Protein AF-A0A2G2G5R9-F1 (afdb_monomer_lite)

Structure (mmCIF, N/CA/C/O backbone):
data_AF-A0A2G2G5R9-F1
#
_entry.id   AF-A0A2G2G5R9-F1
#
loop_
_atom_site.group_PDB
_atom_site.id
_atom_site.type_symbol
_atom_site.label_atom_id
_atom_site.label_alt_id
_atom_site.label_comp_id
_atom_site.label_asym_id
_atom_site.label_entity_id
_atom_site.label_seq_id
_atom_site.pdbx_PDB_ins_code
_atom_site.Cartn_x
_atom_site.Cartn_y
_atom_site.Cartn_z
_atom_site.occupancy
_atom_site.B_iso_or_equiv
_atom_site.auth_seq_id
_atom_site.auth_comp_id
_atom_site.auth_asym_id
_atom_site.auth_atom_id
_atom_site.pdbx_PDB_model_num
ATOM 1 N N . MET A 1 1 ? -32.666 18.327 -32.200 1.00 36.94 1 MET A N 1
ATOM 2 C CA . MET A 1 1 ? -31.608 18.523 -31.186 1.00 36.94 1 MET A CA 1
ATOM 3 C C . MET A 1 1 ? -31.639 17.317 -30.263 1.00 36.94 1 MET A C 1
ATOM 5 O O . MET A 1 1 ? -32.508 17.253 -29.408 1.00 36.94 1 MET A O 1
ATOM 9 N N . ILE A 1 2 ? -30.791 16.315 -30.508 1.00 45.47 2 ILE A N 1
ATOM 10 C CA . ILE A 1 2 ? -30.668 15.149 -29.623 1.00 45.47 2 ILE A CA 1
ATOM 11 C C . ILE A 1 2 ? -29.456 15.430 -28.742 1.00 45.47 2 ILE A C 1
ATOM 13 O O . ILE A 1 2 ? -28.331 15.536 -29.225 1.00 45.47 2 ILE A O 1
ATOM 17 N N . LEU A 1 3 ? -29.744 15.682 -27.471 1.00 45.94 3 LEU A N 1
ATOM 18 C CA . LEU A 1 3 ? -28.794 15.999 -26.420 1.00 45.94 3 LEU A CA 1
ATOM 19 C C . LEU A 1 3 ? -28.045 14.703 -26.069 1.00 45.94 3 LEU A C 1
ATOM 21 O O . LEU A 1 3 ? -28.497 13.921 -25.237 1.00 45.94 3 LEU A O 1
ATOM 25 N N . SER A 1 4 ? -26.943 14.433 -26.768 1.00 49.72 4 SER A N 1
ATOM 26 C CA . SER A 1 4 ? -26.051 13.312 -26.469 1.00 49.72 4 SER A CA 1
ATOM 27 C C . SER A 1 4 ? -25.349 13.573 -25.139 1.00 49.72 4 SER A C 1
ATOM 29 O O . SER A 1 4 ? -24.287 14.191 -25.086 1.00 49.72 4 SER A O 1
ATOM 31 N N . LEU A 1 5 ? -25.973 13.116 -24.054 1.00 48.59 5 LEU A N 1
ATOM 32 C CA . LEU A 1 5 ? -25.378 13.027 -22.730 1.00 48.59 5 LEU A CA 1
ATOM 33 C C . LEU A 1 5 ? -24.314 11.917 -22.774 1.00 48.59 5 LEU A C 1
ATOM 35 O O . LEU A 1 5 ? -24.560 10.771 -22.405 1.00 48.59 5 LEU A O 1
ATOM 39 N N . ALA A 1 6 ? -23.136 12.246 -23.304 1.00 44.47 6 ALA A N 1
ATOM 40 C CA . ALA A 1 6 ? -21.937 11.444 -23.128 1.00 44.47 6 ALA A CA 1
ATOM 41 C C . ALA A 1 6 ? -21.578 11.510 -21.640 1.00 44.47 6 ALA A C 1
ATOM 43 O O . ALA A 1 6 ? -20.875 12.411 -21.187 1.00 44.47 6 ALA A O 1
ATOM 44 N N . ILE A 1 7 ? -22.142 10.585 -20.864 1.00 51.81 7 ILE A N 1
ATOM 45 C CA . ILE A 1 7 ? -21.712 10.304 -19.502 1.00 51.81 7 ILE A CA 1
ATOM 46 C C . ILE A 1 7 ? -20.254 9.863 -19.633 1.00 51.81 7 ILE A C 1
ATOM 48 O O . ILE A 1 7 ? -19.971 8.721 -19.994 1.00 51.81 7 ILE A O 1
ATOM 52 N N . LEU A 1 8 ? -19.326 10.797 -19.406 1.00 39.72 8 LEU A N 1
ATOM 53 C CA . LEU A 1 8 ? -17.940 10.476 -19.107 1.00 39.72 8 LEU A CA 1
ATOM 54 C C . LEU A 1 8 ? -17.967 9.619 -17.841 1.00 39.72 8 LEU A C 1
ATOM 56 O O . LEU A 1 8 ? -17.989 10.128 -16.721 1.00 39.72 8 LEU A O 1
ATOM 60 N N . LEU A 1 9 ? -17.997 8.303 -18.031 1.00 41.91 9 LEU A N 1
ATOM 61 C CA . LEU A 1 9 ? -17.545 7.338 -17.045 1.00 41.91 9 LEU A CA 1
ATOM 62 C C . LEU A 1 9 ? -16.056 7.615 -16.843 1.00 41.91 9 LEU A C 1
ATOM 64 O O . LEU A 1 9 ? -15.202 7.027 -17.503 1.00 41.91 9 LEU A O 1
ATOM 68 N N . VAL A 1 10 ? -15.747 8.570 -15.967 1.00 43.06 10 VAL A N 1
ATOM 69 C CA . VAL A 1 10 ? -14.425 8.680 -15.360 1.00 43.06 10 VAL A CA 1
ATOM 70 C C . VAL A 1 10 ? -14.256 7.369 -14.607 1.00 43.06 10 VAL A C 1
ATOM 72 O O . VAL A 1 10 ? -14.825 7.191 -13.532 1.00 43.06 10 VAL A O 1
ATOM 75 N N . ALA A 1 11 ? -13.602 6.401 -15.248 1.00 49.00 11 ALA A N 1
ATOM 76 C CA . ALA A 1 11 ? -13.310 5.111 -14.659 1.00 49.00 11 ALA A CA 1
ATOM 77 C C . ALA A 1 11 ? -12.482 5.383 -13.405 1.00 49.00 11 ALA A C 1
ATOM 79 O O . ALA A 1 11 ? -11.301 5.711 -13.489 1.00 49.00 11 ALA A O 1
ATOM 80 N N . VAL A 1 12 ? -13.133 5.334 -12.244 1.00 59.34 12 VAL A N 1
ATOM 81 C CA . VAL A 1 12 ? -12.442 5.401 -10.962 1.00 59.34 12 VAL A CA 1
ATOM 82 C C . VAL A 1 12 ? -11.498 4.209 -10.956 1.00 59.34 12 VAL A C 1
ATOM 84 O O . VAL A 1 12 ? -11.949 3.062 -10.999 1.00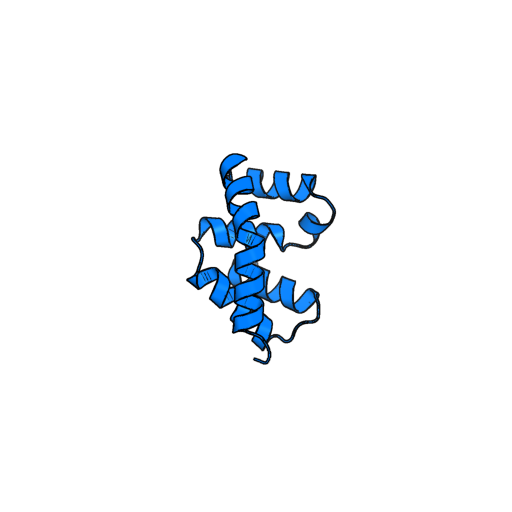 59.34 12 VAL A O 1
ATOM 87 N N . SER A 1 13 ? -10.193 4.475 -10.990 1.00 73.75 13 SER A N 1
ATOM 88 C CA . SER A 1 13 ? -9.181 3.428 -10.983 1.00 73.75 13 SER A CA 1
ATOM 89 C C . SER A 1 13 ? -9.372 2.580 -9.728 1.00 73.75 13 SER A C 1
ATOM 91 O O . SER A 1 13 ? -9.468 3.093 -8.606 1.00 73.75 13 SER A O 1
ATOM 93 N N . SER A 1 14 ? -9.488 1.265 -9.926 1.00 90.75 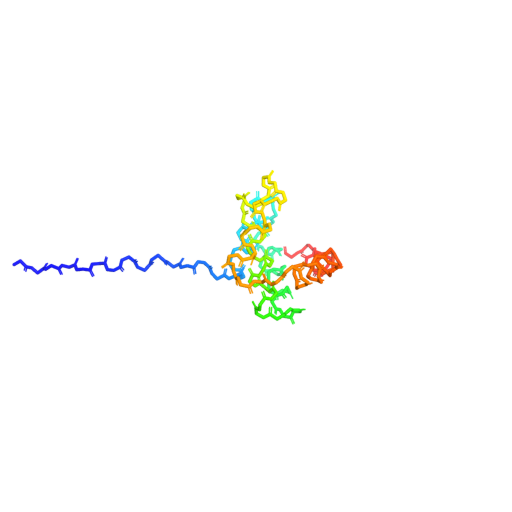14 SER A N 1
ATOM 94 C CA . SER A 1 14 ? -9.648 0.314 -8.828 1.00 90.75 14 SER A CA 1
ATOM 95 C C . SER A 1 14 ? -8.470 0.433 -7.850 1.00 90.75 14 SER A C 1
ATOM 97 O O . SER A 1 14 ? -7.406 0.925 -8.231 1.00 90.75 14 SER A O 1
ATOM 99 N N . PRO A 1 15 ? -8.606 -0.012 -6.590 1.00 92.88 15 PRO A N 1
ATOM 100 C CA . PRO A 1 15 ? -7.483 -0.030 -5.652 1.00 92.88 15 PRO A CA 1
ATOM 101 C C . PRO A 1 15 ? -6.229 -0.723 -6.212 1.00 92.88 15 PRO A C 1
ATOM 103 O O . PRO A 1 15 ? -5.138 -0.177 -6.095 1.00 92.88 15 PRO A O 1
ATOM 106 N N . VAL A 1 16 ? -6.398 -1.854 -6.908 1.00 94.81 16 VAL A N 1
ATOM 107 C CA . VAL A 1 16 ? -5.308 -2.547 -7.619 1.00 94.81 16 VAL A CA 1
ATOM 108 C C . VAL A 1 16 ? -4.694 -1.647 -8.687 1.00 94.81 16 VAL A C 1
ATOM 110 O O . VAL A 1 16 ? -3.483 -1.475 -8.708 1.00 94.81 16 VAL A O 1
ATOM 113 N N . GLY A 1 17 ? -5.521 -1.012 -9.527 1.00 93.88 17 GLY A N 1
ATOM 114 C CA . GLY A 1 17 ? -5.041 -0.097 -10.563 1.00 93.88 17 GLY A CA 1
ATOM 115 C C . GLY A 1 17 ? -4.240 1.069 -9.985 1.00 93.88 17 GLY A C 1
ATOM 116 O O . GLY A 1 17 ? -3.152 1.353 -10.467 1.00 93.88 17 GLY A O 1
ATOM 117 N N . ARG A 1 18 ? -4.716 1.679 -8.891 1.00 92.38 18 ARG A N 1
ATOM 118 C CA . ARG A 1 18 ? -3.996 2.761 -8.200 1.00 92.38 18 ARG A CA 1
ATOM 119 C C . ARG A 1 18 ? -2.647 2.307 -7.641 1.00 92.38 18 ARG A C 1
ATOM 121 O O . ARG A 1 18 ? -1.686 3.061 -7.734 1.00 92.38 18 ARG A O 1
ATOM 128 N N . LEU A 1 19 ? -2.561 1.094 -7.090 1.00 93.56 19 LEU A N 1
ATOM 129 C CA . LEU A 1 19 ? -1.290 0.527 -6.626 1.00 93.56 19 LEU A CA 1
ATOM 130 C C . LEU A 1 19 ? -0.335 0.237 -7.788 1.00 93.56 19 LEU A C 1
ATOM 132 O O . LEU A 1 19 ? 0.849 0.552 -7.693 1.00 93.56 19 LEU A O 1
ATOM 136 N N . THR A 1 20 ? -0.839 -0.320 -8.893 1.00 95.00 20 THR A N 1
ATOM 137 C CA . THR A 1 20 ? -0.037 -0.544 -10.103 1.00 95.00 20 THR A CA 1
ATOM 138 C C . THR A 1 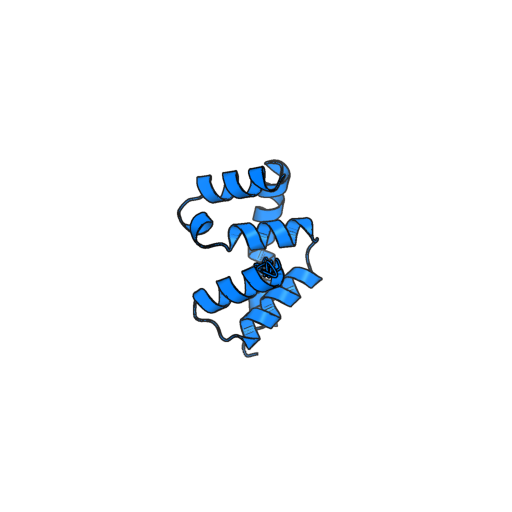20 ? 0.501 0.774 -10.657 1.00 95.00 20 THR A C 1
ATOM 140 O O . THR A 1 20 ? 1.691 0.864 -10.949 1.00 95.00 20 THR A O 1
ATOM 143 N N . ASP A 1 21 ? -0.347 1.797 -10.761 1.00 92.94 21 ASP A N 1
ATOM 144 C CA . ASP A 1 21 ? 0.031 3.115 -11.276 1.00 92.94 21 ASP A CA 1
ATOM 145 C C . ASP A 1 21 ? 1.064 3.802 -10.369 1.00 92.94 21 ASP A C 1
ATOM 147 O O . ASP A 1 21 ? 2.032 4.372 -10.870 1.00 92.94 21 ASP A O 1
ATOM 151 N N . ALA A 1 22 ? 0.898 3.710 -9.044 1.00 90.75 22 ALA A N 1
ATOM 152 C CA . ALA A 1 22 ? 1.854 4.250 -8.077 1.00 90.75 22 ALA A CA 1
ATOM 153 C C . ALA A 1 22 ? 3.227 3.570 -8.187 1.00 90.75 22 ALA A C 1
ATOM 155 O O . ALA A 1 22 ? 4.236 4.253 -8.322 1.00 90.75 22 ALA A O 1
ATOM 156 N N . CYS A 1 23 ? 3.262 2.236 -8.237 1.00 92.00 23 CYS A N 1
ATOM 157 C CA . CYS A 1 23 ? 4.499 1.478 -8.437 1.00 92.00 23 CYS A CA 1
ATOM 158 C C . CYS A 1 23 ? 5.195 1.850 -9.759 1.00 92.00 23 CYS A C 1
ATOM 160 O O . CYS A 1 23 ? 6.404 2.072 -9.797 1.00 92.00 23 CYS A O 1
ATOM 162 N N . MET A 1 24 ? 4.438 2.000 -10.852 1.00 93.00 24 MET A N 1
ATOM 163 C CA . MET A 1 24 ? 5.011 2.425 -12.134 1.00 93.00 24 MET A CA 1
ATOM 164 C C . MET A 1 24 ? 5.557 3.858 -12.082 1.00 93.00 24 MET A C 1
ATOM 166 O O . MET A 1 24 ? 6.557 4.154 -12.735 1.00 93.00 24 MET A O 1
ATOM 170 N N . ALA A 1 25 ? 4.924 4.748 -11.314 1.00 91.00 25 ALA A N 1
ATOM 171 C CA . ALA A 1 25 ? 5.403 6.114 -11.115 1.00 91.00 25 ALA A CA 1
ATOM 172 C C . ALA A 1 25 ? 6.736 6.171 -10.347 1.00 91.00 25 ALA A C 1
ATOM 174 O O . ALA A 1 25 ? 7.494 7.123 -10.525 1.00 91.00 25 ALA A O 1
ATOM 175 N N . GLU A 1 26 ? 7.051 5.143 -9.554 1.00 88.50 26 GLU A N 1
ATOM 176 C CA . GLU A 1 26 ? 8.350 4.972 -8.887 1.00 88.50 26 GLU A CA 1
ATOM 177 C C . GLU A 1 26 ? 9.446 4.427 -9.825 1.00 88.50 26 GLU A C 1
ATOM 179 O O . GLU A 1 26 ? 10.619 4.402 -9.457 1.00 88.50 26 GLU A O 1
ATOM 184 N N . GLY A 1 27 ? 9.097 4.067 -11.068 1.00 91.12 27 GLY A N 1
ATOM 185 C CA . GLY A 1 27 ? 10.040 3.646 -12.111 1.00 91.12 27 GLY A CA 1
ATOM 186 C C . GLY A 1 27 ? 10.123 2.134 -12.333 1.00 91.12 27 GLY A C 1
ATOM 187 O O . GLY A 1 27 ? 10.944 1.682 -13.131 1.00 91.12 27 GLY A O 1
ATOM 188 N N . GLU A 1 28 ? 9.272 1.355 -11.668 1.00 92.56 28 GLU A N 1
ATOM 189 C CA . GLU A 1 28 ? 9.236 -0.101 -11.797 1.00 92.56 28 GLU A CA 1
ATOM 190 C C . GLU A 1 28 ? 8.562 -0.575 -13.095 1.00 92.56 28 GLU A C 1
ATOM 192 O O . GLU A 1 28 ? 7.695 0.081 -13.685 1.00 92.56 28 GLU A O 1
ATOM 197 N N . ALA A 1 29 ? 8.947 -1.771 -13.550 1.00 94.25 29 ALA A N 1
ATOM 198 C CA . ALA A 1 29 ? 8.346 -2.383 -14.729 1.00 94.25 29 ALA A CA 1
ATOM 199 C C . ALA A 1 29 ? 6.869 -2.734 -14.477 1.00 94.25 29 ALA A C 1
ATOM 201 O O . ALA A 1 29 ? 6.502 -3.260 -13.427 1.00 94.25 29 ALA A O 1
ATOM 202 N N . ARG A 1 30 ? 6.009 -2.534 -15.487 1.00 94.88 30 ARG A N 1
ATOM 203 C CA . ARG A 1 30 ? 4.565 -2.820 -15.378 1.00 94.88 30 ARG A CA 1
ATOM 204 C C . ARG A 1 30 ? 4.270 -4.246 -14.895 1.00 94.88 30 ARG A C 1
ATOM 206 O O . ARG A 1 30 ? 3.330 -4.431 -14.132 1.00 94.88 30 ARG A O 1
ATOM 213 N N . ALA A 1 31 ? 5.047 -5.240 -15.333 1.00 95.69 31 ALA A N 1
ATOM 214 C CA . ALA A 1 31 ? 4.869 -6.632 -14.919 1.00 95.69 31 ALA A CA 1
ATOM 215 C C . ALA A 1 31 ? 5.095 -6.823 -13.407 1.00 95.69 31 ALA A C 1
ATOM 217 O O . ALA A 1 31 ? 4.250 -7.430 -12.744 1.00 95.69 31 ALA A O 1
ATOM 218 N N . ASN A 1 32 ? 6.151 -6.214 -12.849 1.00 94.94 32 ASN A N 1
ATOM 219 C CA . ASN A 1 32 ? 6.395 -6.166 -11.404 1.00 94.94 32 ASN A CA 1
ATOM 220 C C . ASN A 1 32 ? 5.221 -5.496 -10.675 1.00 94.94 32 ASN A C 1
ATOM 222 O O . ASN A 1 32 ? 4.704 -6.048 -9.709 1.00 94.94 32 ASN A O 1
ATOM 226 N N . CYS A 1 33 ? 4.753 -4.346 -11.168 1.00 95.19 33 CYS A N 1
ATOM 227 C CA . CYS A 1 33 ? 3.700 -3.566 -10.510 1.00 95.19 33 CYS A CA 1
ATOM 228 C C . CYS A 1 33 ? 2.316 -4.222 -10.534 1.00 95.19 33 CYS A C 1
ATOM 230 O O . CYS A 1 33 ? 1.547 -4.075 -9.583 1.00 95.19 33 CYS A O 1
ATOM 232 N N . VAL A 1 34 ? 1.983 -4.950 -11.604 1.00 96.62 34 VAL A N 1
ATOM 233 C CA . VAL A 1 34 ? 0.755 -5.758 -11.654 1.00 96.62 34 VAL A CA 1
ATOM 234 C C . VAL A 1 34 ? 0.862 -6.919 -10.669 1.00 96.62 34 VAL A C 1
ATOM 236 O O . VAL A 1 34 ? -0.029 -7.080 -9.842 1.00 96.62 34 VAL A O 1
ATOM 239 N N . CYS A 1 35 ? 1.981 -7.658 -10.684 1.00 97.12 35 CYS A N 1
ATOM 240 C CA . CYS A 1 35 ? 2.224 -8.740 -9.725 1.00 97.12 35 CYS A CA 1
ATOM 241 C C . CYS A 1 35 ? 2.120 -8.246 -8.276 1.00 97.12 35 CYS A C 1
ATOM 243 O O . CYS A 1 35 ? 1.445 -8.867 -7.462 1.00 97.12 35 CYS A O 1
ATOM 245 N N . TYR A 1 36 ? 2.744 -7.109 -7.965 1.00 96.12 36 TYR A N 1
ATOM 246 C CA . TYR A 1 36 ? 2.731 -6.503 -6.638 1.00 96.12 36 TYR A CA 1
ATOM 247 C C . TYR A 1 36 ? 1.312 -6.135 -6.184 1.00 96.12 36 TYR A C 1
ATOM 249 O O . TYR A 1 36 ? 0.902 -6.480 -5.075 1.00 96.12 36 TYR A O 1
ATOM 257 N N . ALA A 1 37 ? 0.540 -5.461 -7.041 1.00 95.81 37 ALA A N 1
ATOM 258 C CA . ALA A 1 37 ? -0.814 -5.033 -6.703 1.00 95.81 37 ALA A CA 1
ATOM 259 C C . ALA A 1 37 ? -1.779 -6.222 -6.542 1.00 95.81 37 ALA A C 1
ATOM 261 O O . ALA A 1 37 ? -2.606 -6.215 -5.626 1.00 95.81 37 ALA A O 1
ATOM 262 N N . ASP A 1 38 ? -1.647 -7.252 -7.385 1.00 96.88 38 ASP A N 1
ATOM 263 C CA . ASP A 1 38 ? -2.422 -8.491 -7.260 1.00 96.88 38 ASP A CA 1
ATOM 264 C C . ASP A 1 38 ? -2.017 -9.283 -6.009 1.00 96.88 38 ASP A C 1
ATOM 266 O O . ASP A 1 38 ? -2.889 -9.739 -5.272 1.00 96.88 38 ASP A O 1
ATOM 270 N N . PHE A 1 39 ? -0.720 -9.354 -5.689 1.00 97.19 39 PHE A N 1
ATOM 271 C CA . PHE A 1 39 ? -0.244 -9.971 -4.449 1.00 97.19 39 PHE A CA 1
ATOM 272 C C . PHE A 1 39 ? -0.861 -9.293 -3.221 1.00 97.19 39 PHE A C 1
ATOM 274 O O . PHE A 1 39 ? -1.382 -9.967 -2.335 1.00 97.19 39 PHE A O 1
ATOM 281 N N . ILE A 1 40 ? -0.847 -7.957 -3.158 1.00 96.38 40 ILE A N 1
ATOM 282 C CA . ILE A 1 40 ? -1.465 -7.231 -2.039 1.00 96.38 40 ILE A CA 1
ATOM 283 C C . ILE A 1 40 ? -2.955 -7.548 -1.953 1.00 96.38 40 ILE A C 1
ATOM 285 O O . ILE A 1 40 ? -3.448 -7.826 -0.861 1.00 96.38 40 ILE A O 1
ATOM 289 N N . LYS A 1 41 ? -3.673 -7.538 -3.079 1.00 96.81 41 LYS A N 1
ATOM 290 C CA . LYS A 1 41 ? -5.099 -7.879 -3.112 1.00 96.81 41 LYS A CA 1
ATOM 291 C C . LYS A 1 41 ? -5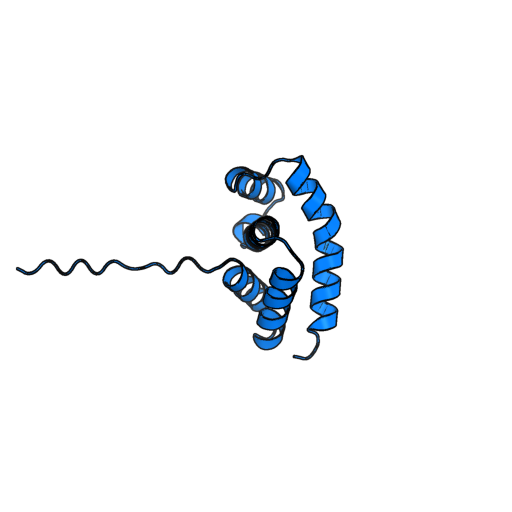.368 -9.291 -2.582 1.00 96.81 41 LYS A C 1
ATOM 293 O O . LYS A 1 41 ? -6.313 -9.462 -1.821 1.00 96.81 41 LYS A O 1
ATOM 298 N N . ASP A 1 42 ? -4.546 -10.270 -2.939 1.00 97.31 42 ASP A N 1
ATOM 299 C CA . ASP A 1 42 ? -4.739 -11.664 -2.521 1.00 97.31 42 ASP A CA 1
ATOM 300 C C . ASP A 1 42 ? -4.360 -11.908 -1.046 1.00 97.31 42 ASP A C 1
ATOM 302 O O . ASP A 1 42 ? -4.778 -12.900 -0.445 1.00 97.31 42 ASP A O 1
ATOM 306 N N . HIS A 1 43 ? -3.596 -10.992 -0.442 1.00 96.44 43 HIS A N 1
ATOM 307 C CA . HIS A 1 43 ? -3.093 -11.095 0.930 1.00 96.44 43 HIS A CA 1
ATOM 308 C C . HIS A 1 43 ? -3.662 -10.048 1.901 1.00 96.44 43 HIS A C 1
ATOM 310 O O . HIS A 1 43 ? -3.210 -9.971 3.046 1.00 96.44 43 HIS A O 1
ATOM 316 N N . THR A 1 44 ? -4.660 -9.265 1.487 1.00 94.44 44 THR A N 1
ATOM 317 C CA . THR A 1 44 ? -5.307 -8.246 2.329 1.00 94.44 44 THR A CA 1
ATOM 318 C C . THR A 1 44 ? -6.825 -8.277 2.194 1.00 94.44 44 THR A C 1
ATOM 320 O O . THR A 1 44 ? -7.386 -8.892 1.292 1.00 94.44 44 THR A O 1
ATOM 323 N N . SER A 1 45 ? -7.520 -7.618 3.121 1.00 94.06 45 SER A N 1
ATOM 324 C CA . SER A 1 45 ? -8.958 -7.360 2.965 1.00 94.06 45 SER A CA 1
ATOM 325 C C . SER A 1 45 ? -9.212 -6.222 1.971 1.00 94.06 45 SER A C 1
ATOM 327 O O . SER A 1 45 ? -8.379 -5.329 1.844 1.00 94.06 45 SER A O 1
ATOM 329 N N . ASP A 1 46 ? -10.402 -6.151 1.361 1.00 92.88 46 ASP A N 1
ATOM 330 C CA . ASP A 1 46 ? -10.793 -5.021 0.492 1.00 92.88 46 ASP A CA 1
ATOM 331 C C . ASP A 1 46 ? -10.621 -3.652 1.177 1.00 92.88 46 ASP A C 1
ATOM 333 O O . ASP A 1 46 ? -10.270 -2.652 0.545 1.00 92.88 46 ASP A O 1
ATOM 337 N N . ARG A 1 47 ? -10.850 -3.610 2.496 1.00 91.56 47 ARG A N 1
ATOM 338 C CA . ARG A 1 47 ? -10.703 -2.408 3.325 1.00 91.56 47 ARG A CA 1
ATOM 339 C C . ARG A 1 47 ? -9.237 -1.995 3.467 1.00 91.56 47 ARG A C 1
ATOM 341 O O . ARG A 1 47 ? -8.922 -0.816 3.328 1.00 91.56 47 ARG A O 1
ATOM 348 N N . GLU A 1 48 ? -8.348 -2.955 3.701 1.00 93.62 48 GLU A N 1
ATOM 349 C CA . GLU A 1 48 ? -6.900 -2.732 3.783 1.00 93.62 48 GLU A CA 1
ATOM 350 C C . GLU A 1 48 ? -6.300 -2.415 2.409 1.00 93.62 48 GLU A C 1
ATOM 352 O O . GLU A 1 48 ? -5.558 -1.445 2.283 1.00 93.62 48 GLU A O 1
ATOM 357 N N . LEU A 1 49 ? -6.715 -3.121 1.356 1.00 94.88 49 LEU A N 1
ATOM 358 C CA . LEU A 1 49 ? -6.359 -2.816 -0.029 1.00 94.88 49 LEU A CA 1
ATOM 359 C C . LEU A 1 49 ? -6.748 -1.375 -0.402 1.00 94.88 49 LEU A C 1
ATOM 361 O O . LEU A 1 49 ? -5.957 -0.639 -0.994 1.00 94.88 49 LEU A O 1
ATOM 365 N N . GLY A 1 50 ? -7.955 -0.941 -0.025 1.00 93.81 50 GLY A N 1
ATOM 366 C CA . GLY A 1 50 ? -8.412 0.434 -0.223 1.00 93.81 50 GLY A CA 1
ATOM 367 C C . GLY A 1 50 ? -7.584 1.467 0.548 1.00 93.81 50 GLY A C 1
ATOM 368 O O . GLY A 1 50 ? -7.318 2.553 0.022 1.00 93.81 50 GLY A O 1
ATOM 369 N N . ALA A 1 51 ? -7.149 1.132 1.764 1.00 93.88 51 ALA A N 1
ATOM 370 C CA . ALA A 1 51 ? -6.289 1.983 2.580 1.00 93.88 51 ALA A CA 1
ATOM 371 C C . ALA A 1 51 ? -4.887 2.120 1.972 1.00 93.88 51 ALA A C 1
ATOM 373 O O . ALA A 1 51 ? -4.422 3.240 1.771 1.00 93.88 51 ALA A O 1
ATOM 374 N N . LEU A 1 52 ? -4.259 1.005 1.590 1.00 93.31 52 LEU A N 1
ATOM 375 C CA . LEU A 1 52 ? -2.947 0.988 0.938 1.00 93.31 52 LEU A CA 1
ATOM 376 C C . LEU A 1 52 ? -2.976 1.748 -0.394 1.00 93.31 52 LEU A C 1
ATOM 378 O O . LEU A 1 52 ? -2.119 2.591 -0.640 1.00 93.31 52 LEU A O 1
ATOM 382 N N . ALA A 1 53 ? -4.012 1.546 -1.213 1.00 92.56 53 ALA A N 1
ATOM 383 C CA . ALA A 1 53 ? -4.199 2.299 -2.455 1.00 92.56 53 ALA A CA 1
ATOM 384 C C . ALA A 1 53 ? -4.443 3.801 -2.222 1.00 92.56 53 ALA A C 1
ATOM 386 O O . ALA A 1 53 ? -4.105 4.632 -3.063 1.00 92.56 53 ALA A O 1
ATOM 387 N N . THR A 1 54 ? -5.058 4.168 -1.093 1.00 91.88 54 THR A N 1
ATOM 388 C CA . THR A 1 54 ? -5.202 5.575 -0.696 1.00 91.88 54 THR A CA 1
ATOM 389 C C . THR A 1 54 ? -3.847 6.148 -0.317 1.00 91.88 54 THR A C 1
ATOM 391 O O . THR A 1 54 ? -3.484 7.202 -0.827 1.00 91.88 54 THR A O 1
ATOM 394 N N . LEU A 1 55 ? -3.074 5.445 0.507 1.00 89.81 55 LEU A N 1
ATOM 395 C CA . LEU A 1 55 ? -1.736 5.878 0.898 1.00 89.81 55 LEU A CA 1
ATOM 396 C C . LEU A 1 55 ? -0.817 6.063 -0.306 1.00 89.81 55 LEU A C 1
ATOM 398 O O . LEU A 1 55 ? -0.197 7.109 -0.382 1.00 89.81 55 LEU A O 1
ATOM 402 N N . ALA A 1 56 ? -0.846 5.140 -1.270 1.00 88.25 56 ALA A N 1
ATOM 403 C CA . ALA A 1 56 ? -0.037 5.167 -2.492 1.00 88.25 56 ALA A CA 1
ATOM 404 C C . ALA A 1 56 ? -0.331 6.346 -3.449 1.00 88.25 56 ALA A C 1
ATOM 406 O O . ALA A 1 56 ? 0.327 6.506 -4.476 1.00 88.25 56 ALA A O 1
ATOM 407 N N . THR A 1 57 ? -1.360 7.154 -3.171 1.00 84.44 57 THR A N 1
ATOM 408 C CA . THR A 1 57 ? -1.699 8.300 -4.023 1.00 84.44 57 THR A CA 1
ATOM 409 C C . THR A 1 57 ? -0.702 9.443 -3.752 1.00 84.44 57 THR A C 1
ATOM 411 O O . THR A 1 57 ? -0.560 9.822 -2.589 1.00 84.44 57 THR A O 1
ATOM 414 N N . PRO A 1 58 ? -0.056 10.059 -4.768 1.00 81.44 58 PRO A N 1
ATOM 415 C CA . PRO A 1 58 ? 1.059 10.994 -4.554 1.00 81.44 58 PRO A CA 1
ATOM 416 C C . PRO A 1 58 ? 0.791 12.144 -3.573 1.00 81.44 58 PRO A C 1
ATOM 418 O O . PRO A 1 58 ? 1.666 12.509 -2.795 1.00 81.44 58 PRO A O 1
ATOM 421 N N . GLN A 1 59 ? -0.432 12.683 -3.545 1.00 81.06 59 GLN A N 1
ATOM 422 C CA . GLN A 1 59 ? -0.810 13.779 -2.639 1.00 81.06 59 GLN A CA 1
ATOM 423 C C . GLN A 1 59 ? -0.740 13.379 -1.154 1.00 81.06 59 GLN A C 1
ATOM 425 O O . GLN A 1 59 ? -0.599 14.233 -0.278 1.00 81.06 59 GLN A O 1
ATOM 430 N N . ASN A 1 60 ? -0.841 12.082 -0.861 1.00 83.75 60 ASN A N 1
ATOM 431 C CA . ASN A 1 60 ? -0.761 11.545 0.492 1.00 83.75 60 ASN A CA 1
ATOM 432 C C . ASN A 1 60 ? 0.686 11.237 0.907 1.00 83.75 60 ASN A C 1
ATOM 434 O O . ASN A 1 60 ? 0.938 11.064 2.095 1.00 83.75 60 ASN A O 1
ATOM 438 N N . HIS A 1 61 ? 1.640 11.221 -0.032 1.00 76.56 61 HIS A N 1
ATOM 439 C CA . HIS A 1 61 ? 3.067 11.037 0.263 1.00 76.56 61 HIS A CA 1
ATOM 440 C C . HIS A 1 61 ? 3.743 12.324 0.759 1.00 76.56 61 HIS A C 1
ATOM 442 O O . HIS A 1 61 ? 4.804 12.259 1.372 1.00 76.56 61 HIS A O 1
ATOM 448 N N . GLU A 1 62 ? 3.140 13.493 0.513 1.00 78.75 62 GLU A N 1
ATOM 449 C CA . GLU A 1 62 ? 3.743 14.791 0.844 1.00 78.75 62 GLU A CA 1
ATOM 450 C C . GLU A 1 62 ? 3.934 14.998 2.351 1.00 78.75 62 GLU A C 1
ATOM 452 O O . GLU A 1 62 ? 4.943 15.559 2.778 1.00 78.75 62 GLU A O 1
ATOM 457 N N . ASN A 1 63 ? 2.970 14.564 3.171 1.00 85.25 63 ASN A N 1
ATOM 458 C CA . ASN A 1 63 ? 3.111 14.555 4.622 1.00 85.25 63 ASN A CA 1
ATOM 459 C C . ASN A 1 63 ? 2.181 13.525 5.286 1.00 85.25 63 ASN A C 1
ATOM 461 O O . ASN A 1 63 ? 1.132 13.149 4.758 1.00 85.25 63 ASN A O 1
ATOM 465 N N . LEU A 1 64 ? 2.561 13.111 6.497 1.00 84.88 64 LEU A N 1
ATOM 466 C CA . LEU A 1 64 ? 1.836 12.107 7.275 1.00 84.88 64 LEU A CA 1
ATOM 467 C C . LEU A 1 64 ? 0.415 12.558 7.659 1.00 84.88 64 LEU A C 1
ATOM 469 O O . LEU A 1 64 ? -0.490 11.731 7.744 1.00 84.88 64 LEU A O 1
ATOM 473 N N . GLU A 1 65 ? 0.196 13.857 7.877 1.00 89.38 65 GLU A N 1
ATOM 474 C CA . GLU A 1 65 ? -1.117 14.394 8.250 1.00 89.38 65 GLU A CA 1
ATOM 475 C C . GLU A 1 65 ? -2.138 14.240 7.111 1.00 89.38 65 GLU A C 1
ATOM 477 O O . GLU A 1 65 ? -3.281 13.847 7.354 1.00 89.38 65 GLU A O 1
ATOM 482 N N . ASN A 1 66 ? -1.725 14.483 5.867 1.00 90.38 66 ASN A N 1
ATOM 483 C CA . ASN A 1 66 ? -2.535 14.321 4.664 1.00 90.38 66 ASN A CA 1
ATOM 484 C C . ASN A 1 66 ? -2.936 12.856 4.487 1.00 90.38 66 ASN A C 1
ATOM 486 O O . ASN A 1 66 ? -4.125 12.568 4.335 1.00 90.38 66 ASN A O 1
ATOM 490 N N . ALA A 1 67 ? -1.974 11.936 4.598 1.00 89.94 67 ALA A N 1
ATOM 491 C CA . ALA A 1 67 ? -2.232 10.499 4.586 1.00 89.94 67 ALA A CA 1
ATOM 492 C C . ALA A 1 67 ? -3.255 10.091 5.657 1.00 89.94 67 ALA A C 1
ATOM 494 O O . ALA A 1 67 ? -4.245 9.418 5.359 1.00 89.94 67 ALA A O 1
ATOM 495 N N . PHE A 1 68 ? -3.069 10.554 6.895 1.00 92.81 68 PHE A N 1
ATOM 496 C CA . PHE A 1 68 ? -3.964 10.218 8.000 1.00 92.81 68 PHE A CA 1
ATOM 497 C C . PHE A 1 68 ? -5.378 10.777 7.783 1.00 92.81 68 PHE A C 1
ATOM 499 O O . PHE A 1 68 ? -6.369 10.062 7.944 1.00 92.81 68 PHE A O 1
ATOM 506 N N . ARG A 1 69 ? -5.492 12.037 7.341 1.00 93.44 69 ARG A N 1
ATOM 507 C CA . ARG A 1 69 ? -6.777 12.663 6.984 1.00 93.44 69 ARG A CA 1
ATOM 508 C C . ARG A 1 69 ? -7.471 11.923 5.842 1.00 93.44 69 ARG A C 1
ATOM 510 O O . ARG A 1 69 ? -8.686 11.737 5.906 1.00 93.44 69 ARG A O 1
ATOM 517 N N . ALA A 1 70 ? -6.731 11.487 4.825 1.00 93.06 70 ALA A N 1
ATOM 518 C CA . ALA A 1 70 ? -7.279 10.733 3.702 1.00 93.06 70 ALA A CA 1
ATOM 519 C C . ALA A 1 70 ? -7.834 9.372 4.147 1.00 93.06 70 ALA A C 1
ATOM 521 O O . ALA A 1 70 ? -8.949 9.014 3.766 1.00 93.06 70 ALA A O 1
ATOM 522 N N . LEU A 1 71 ? -7.115 8.656 5.015 1.00 94.69 71 LEU A N 1
ATOM 523 C CA . LEU A 1 71 ? -7.571 7.381 5.572 1.00 94.69 71 LEU A CA 1
ATOM 524 C C . LEU A 1 71 ? -8.798 7.536 6.479 1.00 94.69 71 LEU A C 1
ATOM 526 O O . LEU A 1 71 ? -9.759 6.778 6.346 1.00 94.69 71 LEU A O 1
ATOM 530 N N . MET A 1 72 ? -8.829 8.557 7.338 1.00 94.69 72 MET A N 1
ATOM 531 C CA . MET A 1 72 ? -10.024 8.845 8.141 1.00 94.69 72 MET A CA 1
ATOM 532 C C . MET A 1 72 ? -11.223 9.225 7.264 1.00 94.69 72 MET A C 1
ATOM 534 O O . MET A 1 72 ? -12.344 8.793 7.527 1.00 94.69 72 MET A O 1
ATOM 538 N N . LYS A 1 73 ? -11.003 9.985 6.182 1.00 93.69 73 LYS A N 1
ATOM 539 C CA . LYS A 1 73 ? -12.049 10.310 5.197 1.00 93.69 73 LYS A CA 1
ATOM 540 C C . LYS A 1 73 ? -12.550 9.067 4.454 1.00 93.69 73 LYS A C 1
ATOM 542 O O . LYS A 1 73 ? -13.720 9.020 4.084 1.00 93.69 73 LYS A O 1
ATOM 547 N N . ALA A 1 74 ? -11.697 8.058 4.277 1.00 88.81 74 ALA A N 1
ATOM 548 C CA . ALA A 1 74 ? -12.073 6.738 3.771 1.00 88.81 74 ALA A CA 1
ATOM 549 C C . ALA A 1 74 ? -12.802 5.866 4.820 1.00 88.81 74 ALA A C 1
ATOM 551 O O . ALA A 1 74 ? -13.167 4.727 4.534 1.00 88.81 74 ALA A O 1
ATOM 552 N N . GLY A 1 75 ? -13.049 6.399 6.021 1.00 92.75 75 GLY A N 1
ATOM 553 C CA . GLY A 1 75 ? -13.814 5.744 7.077 1.00 92.75 75 GLY A CA 1
ATOM 554 C C . GLY A 1 75 ? -12.993 4.806 7.956 1.00 92.75 75 GLY A C 1
ATOM 555 O O . GLY A 1 75 ? -13.591 3.990 8.660 1.00 92.75 75 GLY A O 1
ATOM 556 N N . LEU A 1 76 ? -11.657 4.885 7.913 1.00 95.69 76 LEU A N 1
ATOM 557 C CA . LEU A 1 76 ? -10.799 4.154 8.840 1.00 95.69 76 LEU A CA 1
ATOM 558 C C . LEU A 1 76 ? -10.711 4.869 10.189 1.00 95.69 76 LEU A C 1
ATOM 560 O O . LEU A 1 76 ? -10.589 6.093 10.272 1.00 95.69 76 LEU A O 1
ATOM 564 N N . THR A 1 77 ? -10.726 4.083 11.256 1.00 95.94 77 THR A N 1
ATOM 565 C CA . THR A 1 77 ? -10.434 4.551 12.610 1.00 95.94 77 THR A CA 1
ATOM 566 C C . THR A 1 77 ? -8.921 4.671 12.831 1.00 95.94 77 THR A C 1
ATOM 568 O O . THR A 1 77 ? -8.147 3.958 12.191 1.00 95.94 77 THR A O 1
ATOM 571 N N . PRO A 1 78 ? -8.462 5.500 13.786 1.00 94.38 78 PRO A N 1
ATOM 572 C CA . PRO A 1 78 ? -7.040 5.583 14.128 1.00 94.38 78 PRO A CA 1
ATOM 573 C C . PRO A 1 78 ? -6.404 4.231 14.486 1.00 94.38 78 PRO A C 1
ATOM 575 O O . PRO A 1 78 ? -5.254 3.985 14.135 1.00 94.38 78 PRO A O 1
ATOM 578 N N . A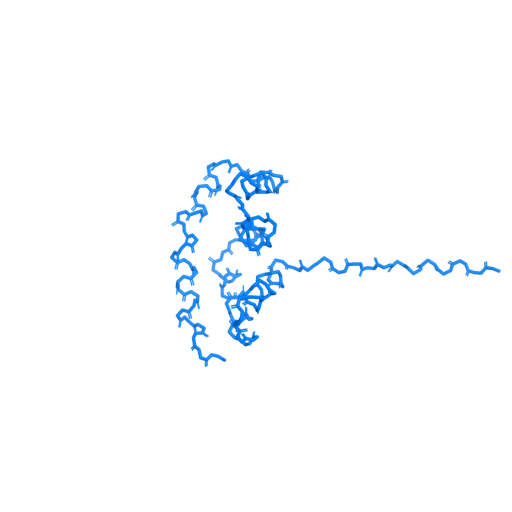LA A 1 79 ? -7.157 3.345 15.148 1.00 94.38 79 ALA A N 1
ATOM 579 C CA . ALA A 1 79 ? -6.689 2.008 15.506 1.00 94.38 79 ALA A CA 1
ATOM 580 C C . ALA A 1 79 ? -6.459 1.127 14.267 1.00 94.38 79 ALA A C 1
ATOM 582 O O . ALA A 1 79 ? -5.426 0.472 14.173 1.00 94.38 79 ALA A O 1
ATOM 583 N N . GLU A 1 80 ? -7.378 1.156 13.296 1.00 93.94 80 GLU A N 1
ATOM 584 C CA . GLU A 1 80 ? -7.213 0.441 12.023 1.00 93.94 80 GLU A CA 1
ATOM 585 C C . GLU A 1 80 ? -6.038 0.992 11.212 1.00 93.94 80 GLU A C 1
ATOM 587 O O . GLU A 1 80 ? -5.273 0.221 10.645 1.00 93.94 80 GLU A O 1
ATOM 592 N N . ILE A 1 81 ? -5.866 2.319 11.172 1.00 93.62 81 ILE A N 1
ATOM 593 C CA . ILE A 1 81 ? -4.740 2.947 10.464 1.00 93.62 81 ILE A CA 1
ATOM 594 C C . ILE A 1 81 ? -3.410 2.478 11.059 1.00 93.62 81 ILE A C 1
ATOM 596 O O . ILE A 1 81 ? -2.489 2.132 10.321 1.00 93.62 81 ILE A O 1
ATOM 600 N N . PHE A 1 82 ? -3.317 2.446 12.389 1.00 92.56 82 PHE A N 1
ATOM 601 C CA . PHE A 1 82 ? -2.121 1.982 13.079 1.00 92.56 82 PHE A CA 1
ATOM 602 C C . PHE A 1 82 ? -1.850 0.494 12.824 1.00 92.56 82 PHE A C 1
ATOM 604 O O . PHE A 1 82 ? -0.728 0.136 12.477 1.00 92.56 82 PHE A O 1
ATOM 611 N N . ASP A 1 83 ? -2.871 -0.359 12.929 1.00 93.38 83 ASP A N 1
ATOM 612 C CA . ASP A 1 83 ? -2.762 -1.798 12.660 1.00 93.38 83 ASP A CA 1
ATOM 613 C C . ASP A 1 83 ? -2.304 -2.089 11.220 1.00 93.38 83 ASP A C 1
ATOM 615 O O . ASP A 1 83 ? -1.364 -2.856 11.010 1.00 93.38 83 ASP A O 1
ATOM 619 N N . ILE A 1 84 ? -2.888 -1.408 10.228 1.00 92.06 84 ILE A N 1
ATOM 620 C CA . ILE A 1 84 ? -2.454 -1.509 8.826 1.00 92.06 84 ILE A CA 1
ATOM 621 C C . ILE A 1 84 ? -1.005 -1.037 8.681 1.00 92.06 84 ILE A C 1
ATOM 623 O O . ILE A 1 84 ? -0.208 -1.717 8.039 1.00 92.06 84 ILE A O 1
ATOM 627 N N . GLY A 1 85 ? -0.632 0.081 9.311 1.00 89.56 85 GLY A N 1
ATOM 628 C CA . GLY A 1 85 ? 0.739 0.593 9.289 1.00 89.56 85 GLY A CA 1
ATOM 629 C C . GLY A 1 85 ? 1.768 -0.405 9.834 1.00 89.56 85 GLY A C 1
ATOM 630 O O . GLY A 1 85 ? 2.834 -0.560 9.243 1.00 89.56 85 GLY A O 1
ATOM 631 N N . LEU A 1 86 ? 1.434 -1.140 10.902 1.00 91.06 86 LEU A N 1
ATOM 632 C CA . LEU A 1 86 ? 2.303 -2.181 11.469 1.00 91.06 86 LEU A CA 1
ATOM 633 C C . LEU A 1 86 ? 2.523 -3.372 10.527 1.00 91.06 86 LEU A C 1
ATOM 635 O O . LEU A 1 86 ? 3.542 -4.057 10.632 1.00 91.06 86 LEU A O 1
ATOM 639 N N . ARG A 1 87 ? 1.569 -3.652 9.636 1.00 90.12 87 ARG A N 1
ATOM 640 C CA . ARG A 1 87 ? 1.650 -4.779 8.696 1.00 90.12 87 ARG A CA 1
ATOM 641 C C . ARG A 1 87 ? 2.154 -4.386 7.316 1.00 90.12 87 ARG A C 1
ATOM 643 O O . ARG A 1 87 ? 2.716 -5.243 6.634 1.00 90.12 87 ARG A O 1
ATOM 650 N N . ALA A 1 88 ? 1.963 -3.127 6.923 1.00 89.56 88 ALA A N 1
ATOM 651 C CA . ALA A 1 88 ? 2.252 -2.630 5.586 1.00 89.56 88 ALA A CA 1
ATOM 652 C C . ALA A 1 88 ? 3.695 -2.931 5.174 1.00 89.56 88 ALA A C 1
ATOM 654 O O . ALA A 1 88 ? 3.889 -3.556 4.143 1.00 89.56 88 ALA A O 1
ATOM 655 N N . ASP A 1 89 ? 4.682 -2.602 6.009 1.00 87.50 89 ASP A N 1
ATOM 656 C CA . ASP A 1 89 ? 6.105 -2.788 5.686 1.00 87.50 89 ASP A CA 1
ATOM 657 C C . ASP A 1 89 ? 6.470 -4.254 5.380 1.00 87.50 89 ASP A C 1
ATOM 659 O O . ASP A 1 89 ? 7.096 -4.575 4.372 1.00 87.50 89 ASP A O 1
ATOM 663 N N . LYS A 1 90 ? 5.991 -5.194 6.205 1.00 92.38 90 LYS A N 1
ATOM 664 C CA . LYS A 1 90 ? 6.216 -6.627 5.969 1.00 92.38 90 LYS A CA 1
ATOM 665 C C . LYS A 1 90 ? 5.496 -7.116 4.711 1.00 92.38 90 LYS A C 1
ATOM 667 O O . LYS A 1 90 ? 6.020 -7.969 3.989 1.00 92.38 90 LYS A O 1
ATOM 672 N N . LEU A 1 91 ? 4.275 -6.636 4.486 1.00 93.00 91 LEU A N 1
ATOM 673 C CA . LEU A 1 91 ? 3.476 -7.007 3.326 1.00 93.00 91 LEU A CA 1
ATOM 674 C C . LEU A 1 91 ? 4.141 -6.526 2.032 1.00 93.00 91 LEU A C 1
ATOM 676 O O . LEU A 1 91 ? 4.284 -7.323 1.104 1.00 93.00 91 LEU A O 1
ATOM 680 N N . THR A 1 92 ? 4.581 -5.267 1.987 1.00 89.69 92 THR A N 1
ATOM 681 C CA . THR A 1 92 ? 5.242 -4.679 0.818 1.00 89.69 92 THR A CA 1
ATOM 682 C C . THR A 1 92 ? 6.583 -5.354 0.542 1.00 89.69 92 THR A C 1
ATOM 684 O O . THR A 1 92 ? 6.822 -5.754 -0.595 1.00 89.69 92 THR A O 1
ATOM 687 N N . ASP A 1 93 ? 7.414 -5.603 1.560 1.00 92.62 93 ASP A N 1
ATOM 688 C CA . ASP A 1 93 ? 8.677 -6.345 1.407 1.00 92.62 93 ASP A CA 1
ATOM 689 C C . ASP A 1 93 ? 8.456 -7.767 0.855 1.00 92.62 93 ASP A C 1
ATOM 691 O O . ASP A 1 93 ? 9.156 -8.214 -0.060 1.00 92.62 93 ASP A O 1
ATOM 695 N N . THR A 1 94 ? 7.440 -8.475 1.360 1.00 95.00 94 THR A N 1
ATOM 696 C CA . THR A 1 94 ? 7.103 -9.825 0.879 1.00 95.00 94 THR A CA 1
ATOM 697 C C . THR A 1 94 ? 6.631 -9.795 -0.577 1.00 95.00 94 THR A C 1
ATOM 699 O O . THR A 1 94 ? 7.082 -10.616 -1.380 1.00 95.00 94 THR A O 1
ATOM 702 N N . ALA A 1 95 ? 5.767 -8.839 -0.929 1.00 93.88 95 ALA A N 1
ATOM 703 C CA . ALA A 1 95 ? 5.259 -8.667 -2.287 1.00 93.88 95 ALA A CA 1
ATOM 704 C C . ALA A 1 95 ? 6.394 -8.355 -3.275 1.00 93.88 95 ALA A C 1
ATOM 706 O O . ALA A 1 95 ? 6.513 -9.010 -4.311 1.00 93.88 95 ALA A O 1
ATOM 707 N N . THR A 1 96 ? 7.285 -7.423 -2.924 1.00 91.69 96 THR A N 1
ATOM 708 C CA . THR A 1 96 ? 8.451 -7.060 -3.742 1.00 91.69 96 THR A CA 1
ATOM 709 C C . THR A 1 96 ? 9.345 -8.267 -4.007 1.00 91.69 96 THR A C 1
ATOM 711 O O . THR A 1 96 ? 9.729 -8.513 -5.149 1.00 91.69 96 THR A O 1
ATOM 714 N N . LYS A 1 97 ? 9.631 -9.084 -2.986 1.00 94.44 97 LYS A N 1
ATOM 715 C CA . LYS A 1 97 ? 10.432 -10.310 -3.148 1.00 94.44 97 LYS A CA 1
ATOM 716 C C . LYS A 1 97 ? 9.747 -11.349 -4.033 1.00 94.44 97 LYS A C 1
ATOM 718 O O . LYS A 1 97 ? 10.415 -11.980 -4.848 1.00 94.44 97 LYS A O 1
ATOM 723 N N . ALA A 1 98 ? 8.436 -11.529 -3.887 1.00 93.88 98 ALA A N 1
ATOM 724 C CA . ALA A 1 98 ? 7.667 -12.475 -4.696 1.00 93.88 98 ALA A CA 1
ATOM 725 C C . ALA A 1 98 ? 7.587 -12.062 -6.179 1.00 93.88 98 ALA A C 1
ATOM 727 O O . ALA A 1 98 ? 7.491 -12.919 -7.063 1.00 93.88 98 ALA A O 1
ATOM 728 N N . CYS A 1 99 ? 7.639 -10.756 -6.443 1.00 94.12 99 CYS A N 1
ATOM 729 C CA . CYS A 1 99 ? 7.460 -10.169 -7.766 1.00 94.12 99 CYS A CA 1
ATOM 730 C C . CYS A 1 99 ? 8.757 -9.668 -8.417 1.00 94.12 99 CYS A C 1
ATOM 732 O O . CYS A 1 99 ? 8.704 -9.137 -9.522 1.00 94.12 99 CYS A O 1
ATOM 734 N N . ALA A 1 100 ? 9.917 -9.847 -7.781 1.00 89.62 100 ALA A N 1
ATOM 735 C CA . ALA A 1 100 ? 11.196 -9.428 -8.340 1.00 89.62 100 ALA A CA 1
ATOM 736 C C . ALA A 1 100 ? 11.522 -10.195 -9.636 1.00 89.62 100 ALA A C 1
ATOM 738 O O . ALA A 1 100 ? 11.581 -11.426 -9.650 1.00 89.62 100 ALA A O 1
ATOM 739 N N . GLY A 1 101 ? 11.777 -9.453 -10.718 1.00 82.31 101 GLY A N 1
ATOM 740 C CA . GLY A 1 101 ? 12.169 -10.012 -12.016 1.00 82.31 101 GLY A CA 1
ATOM 741 C C . GLY A 1 101 ? 11.012 -10.576 -12.846 1.00 82.31 101 GLY A C 1
ATOM 742 O O . GLY A 1 101 ? 11.242 -11.493 -13.638 1.00 82.31 101 GLY A O 1
ATOM 743 N N . LYS A 1 102 ? 9.788 -10.075 -12.636 1.00 76.75 102 LYS A N 1
ATOM 744 C CA . LYS A 1 102 ? 8.618 -10.390 -13.465 1.00 76.75 102 LYS A CA 1
ATOM 745 C C . LYS A 1 102 ? 8.593 -9.603 -14.773 1.00 76.75 102 LYS A C 1
ATOM 747 O O . LYS A 1 102 ? 9.189 -8.507 -14.857 1.00 76.75 102 LYS A O 1
#

Foldseek 3Di:
DDPPPPPPPPPPQQLLRLQLVLVVVVVDDSQLSNQLSVLCVVVDDSLLSNLVSQCSPVQNVVDVVSSVVSNVVVVDDPVRVVVSVVCVVVSNVVSNVVSPPD

pLDDT: mean 86.32, std 15.4, range [36.94, 97.31]

Secondary structure (DSSP, 8-state):
--------------HHHHHHHHHHHTT--HHHHHHHHHHHHHHS-HHHHHHHHHHTSHHHHS-HHHHHHHHHHTT--HHHHHHHHHHHHHHHHHHHHHHTT-

Sequence (102 aa):
MILSLAILLVAVSSPVGRLTDACMAEGEARANCVCYADFIKDHTSDRELGALATLATPQNHENLENAFRALMKAGLTPAEIFDIGLRADKLTDTATKACAGK

Radius of gyration: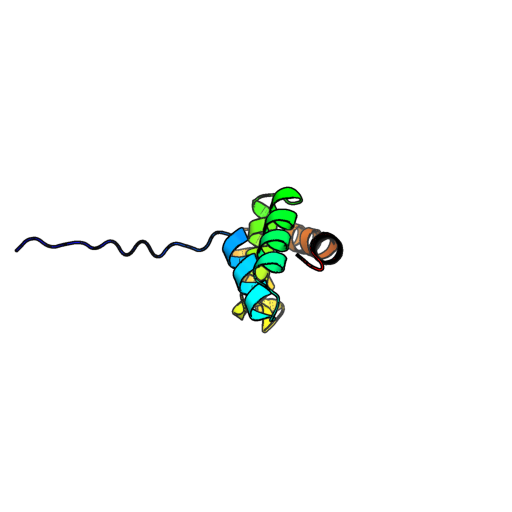 15.82 Å; chains: 1; bounding box: 44×31×47 Å